Protein AF-A0A1H2HU55-F1 (afdb_monomer)

Mean predicted aligned error: 5.06 Å

Solvent-accessible surface area (backbone atoms only — not comparable to full-atom values): 6610 Å² total; per-residue (Å²): 132,83,82,80,72,79,72,81,76,74,71,99,57,63,53,72,67,40,14,50,52,19,18,46,9,31,51,28,30,59,41,37,81,80,37,91,67,19,25,47,51,31,5,46,51,47,21,73,76,39,32,92,75,35,72,63,18,33,54,36,9,41,47,31,32,21,38,34,52,39,50,50,52,54,46,51,51,19,59,65,36,39,81,75,55,57,14,67,60,48,40,53,54,51,53,53,52,49,53,54,51,31,52,53,36,19,54,34,19,55,71,50,37,90,60,77,73,82,94,49,51,74,81,65,129

pLDDT: mean 94.36, std 9.71, range [57.38, 98.81]

Foldseek 3Di:
DPPPPPDPDPPPFDDQVQLQLLLQLLCQLVCCVVDPVSNLVRLVVSCVVCVVPDVSSVQSSLQSNLLSVVLVVQLVVLVVCCVVPVSVVSNVVSVVLSVVLSVVQSVCSSVRHHDHDPPGDRPDD

Structure (mmCIF, N/CA/C/O backbone):
data_AF-A0A1H2HU55-F1
#
_entry.id   AF-A0A1H2HU55-F1
#
loop_
_atom_site.group_PDB
_atom_site.id
_atom_site.type_symbol
_atom_site.label_atom_id
_atom_site.label_alt_id
_atom_site.label_comp_id
_atom_site.label_asym_id
_atom_site.label_entity_id
_atom_site.label_seq_id
_atom_site.pdbx_PDB_ins_code
_atom_site.Cartn_x
_atom_site.Cartn_y
_atom_site.Cartn_z
_atom_site.occupancy
_atom_site.B_iso_or_equiv
_atom_site.auth_seq_id
_atom_site.auth_comp_id
_atom_site.auth_asym_id
_atom_site.auth_atom_id
_atom_site.pdbx_PDB_model_num
ATOM 1 N N . MET A 1 1 ? -40.504 3.754 40.583 1.00 57.38 1 MET A N 1
ATOM 2 C CA . MET A 1 1 ? -40.371 3.515 39.134 1.00 57.38 1 MET A CA 1
ATOM 3 C C . MET A 1 1 ? -38.967 3.954 38.778 1.00 57.38 1 MET A C 1
ATOM 5 O O . MET A 1 1 ? -38.711 5.146 38.751 1.00 57.38 1 MET A O 1
ATOM 9 N N . THR A 1 2 ? -38.027 3.015 38.718 1.00 60.34 2 THR A N 1
ATOM 10 C CA . THR A 1 2 ? -36.668 3.290 38.245 1.00 60.34 2 THR A CA 1
ATOM 11 C C . THR A 1 2 ? -36.768 3.518 36.746 1.00 60.34 2 THR A C 1
ATOM 13 O O . THR A 1 2 ? -37.220 2.623 36.034 1.00 60.34 2 THR A O 1
ATOM 16 N N . GLU A 1 3 ? -36.448 4.723 36.285 1.00 63.84 3 GLU A N 1
ATOM 17 C CA . GLU A 1 3 ? -36.307 4.999 34.859 1.00 63.84 3 GLU A CA 1
ATOM 18 C C . GLU A 1 3 ? -35.117 4.180 34.356 1.00 63.84 3 GLU A C 1
ATOM 20 O O . GLU A 1 3 ? -33.960 4.506 34.618 1.00 63.84 3 GLU A O 1
ATOM 25 N N . ASP A 1 4 ? -35.414 3.052 33.718 1.00 65.31 4 ASP A N 1
ATOM 26 C CA . ASP A 1 4 ? -34.436 2.254 32.994 1.00 65.31 4 ASP A CA 1
ATOM 27 C C . ASP A 1 4 ? -34.070 3.051 31.739 1.00 65.31 4 ASP A C 1
ATOM 29 O O . ASP A 1 4 ? -34.742 2.971 30.713 1.00 65.31 4 ASP A O 1
ATOM 33 N N . ASN A 1 5 ? -33.100 3.958 31.879 1.00 66.94 5 ASN A N 1
ATOM 34 C CA . ASN A 1 5 ? -32.590 4.765 30.780 1.00 66.94 5 ASN A CA 1
ATOM 35 C C . ASN A 1 5 ? -31.838 3.826 29.823 1.00 66.94 5 ASN A C 1
ATOM 37 O O . ASN A 1 5 ? -30.761 3.346 30.202 1.00 66.94 5 ASN A O 1
ATOM 41 N N . PRO A 1 6 ? -32.359 3.538 28.613 1.00 66.88 6 PRO A N 1
ATOM 42 C CA . PRO A 1 6 ? -31.702 2.613 27.707 1.00 66.88 6 PRO A CA 1
ATOM 43 C C . PRO A 1 6 ? -30.351 3.210 27.320 1.00 66.88 6 PRO A C 1
ATOM 45 O O . PRO A 1 6 ? -30.284 4.263 26.683 1.00 66.88 6 PRO A O 1
ATOM 48 N N . GLN A 1 7 ? -29.265 2.556 27.731 1.00 64.38 7 GLN A N 1
ATOM 49 C CA . GLN A 1 7 ? -27.927 2.938 27.292 1.00 64.38 7 GLN A CA 1
ATOM 50 C C . GLN A 1 7 ? -27.901 2.907 25.754 1.00 64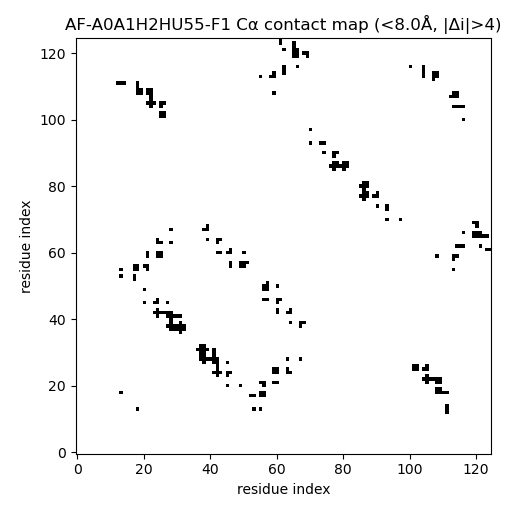.38 7 GLN A C 1
ATOM 52 O O . GLN A 1 7 ? -28.384 1.926 25.175 1.00 64.38 7 GLN A O 1
ATOM 57 N N . PRO A 1 8 ? -27.375 3.946 25.076 1.00 67.00 8 PRO A N 1
ATOM 58 C CA . PRO A 1 8 ? -27.264 3.947 23.625 1.00 67.00 8 PRO A CA 1
ATOM 59 C C . PRO A 1 8 ? -26.505 2.698 23.190 1.00 67.00 8 PRO A C 1
ATOM 61 O O . PRO A 1 8 ? -25.370 2.479 23.613 1.00 67.00 8 PRO A O 1
ATOM 64 N N . VAL A 1 9 ? -27.145 1.854 22.383 1.00 66.44 9 VAL A N 1
ATOM 65 C CA . VAL A 1 9 ? -26.502 0.654 21.847 1.00 66.44 9 VAL A CA 1
ATOM 66 C C . VAL A 1 9 ? -25.318 1.129 20.998 1.00 66.44 9 VAL A C 1
ATOM 68 O O . VAL A 1 9 ? -25.541 1.937 20.089 1.00 66.44 9 VAL A O 1
ATOM 71 N N . PRO A 1 10 ? -24.075 0.695 21.283 1.00 64.69 10 PRO A N 1
ATOM 72 C CA . PRO A 1 10 ? -22.930 1.068 20.468 1.00 64.69 10 PRO A CA 1
ATOM 73 C C . PRO A 1 10 ? -23.210 0.738 18.996 1.00 64.69 10 PRO A C 1
ATOM 75 O O . PRO A 1 10 ? -23.836 -0.293 18.718 1.00 64.69 10 PRO A O 1
ATOM 78 N N . PRO A 1 11 ? -22.792 1.593 18.047 1.00 64.88 11 PRO A N 1
ATOM 79 C CA . PRO A 1 11 ? -22.977 1.306 16.633 1.00 64.88 11 PRO A CA 1
ATOM 80 C C . PRO A 1 11 ? -22.361 -0.057 16.297 1.00 64.88 11 PRO A C 1
ATOM 82 O O . PRO A 1 11 ? -21.310 -0.425 16.813 1.00 64.88 11 PRO A O 1
ATOM 85 N N . ALA A 1 12 ? -23.017 -0.818 15.421 1.00 76.69 12 ALA A N 1
ATOM 86 C CA . ALA A 1 12 ? -22.635 -2.191 15.073 1.00 76.69 12 ALA A CA 1
ATOM 87 C C . ALA A 1 12 ? -21.318 -2.309 14.261 1.00 76.69 12 ALA A C 1
ATOM 89 O O . ALA A 1 12 ? -21.058 -3.346 13.656 1.00 76.69 12 ALA A O 1
ATOM 90 N N . GLY A 1 13 ? -20.499 -1.256 14.214 1.00 85.19 13 GLY A N 1
ATOM 91 C CA . GLY A 1 13 ? -19.273 -1.163 13.429 1.00 85.19 13 GLY A CA 1
ATOM 92 C C . GLY A 1 13 ? -18.272 -0.185 14.053 1.00 85.19 13 GLY A C 1
ATOM 93 O O . GLY A 1 13 ? -18.576 0.413 15.087 1.00 85.19 13 GLY A O 1
ATOM 94 N N . PRO A 1 14 ? -17.087 -0.024 13.440 1.00 94.31 14 PRO A N 1
ATOM 95 C CA . PRO A 1 14 ? -16.063 0.886 13.939 1.00 94.31 14 PRO A CA 1
ATOM 96 C C . PRO A 1 14 ? -16.613 2.306 14.054 1.00 94.31 14 PRO A C 1
ATOM 98 O O . PRO A 1 14 ? -17.391 2.761 13.203 1.00 94.31 14 PRO A O 1
ATOM 101 N N . ASP A 1 15 ? -16.197 3.009 15.102 1.00 95.56 15 ASP A N 1
ATOM 102 C CA . ASP A 1 15 ? -16.586 4.397 15.296 1.00 95.56 15 ASP A CA 1
ATOM 103 C C . ASP A 1 15 ? -15.976 5.322 14.222 1.00 95.56 15 ASP A C 1
ATOM 105 O O . ASP A 1 15 ? -15.217 4.916 13.332 1.00 95.56 15 ASP A O 1
ATOM 109 N N . GLU A 1 16 ? -16.359 6.598 14.256 1.00 96.38 16 GLU A N 1
ATOM 110 C CA . GLU A 1 16 ? -15.888 7.584 13.283 1.00 96.38 16 GLU A CA 1
ATOM 111 C C . GLU A 1 16 ? -14.363 7.784 13.329 1.00 96.38 16 GLU A C 1
ATOM 113 O O . GLU A 1 16 ? -13.735 7.963 12.280 1.00 96.38 16 GLU A O 1
ATOM 118 N N . GLU A 1 17 ? -13.747 7.714 14.514 1.00 97.50 17 GLU A N 1
ATOM 119 C CA . GLU A 1 17 ? -12.300 7.874 14.649 1.00 97.50 17 GLU A CA 1
ATOM 120 C C . GLU A 1 17 ? -11.560 6.681 14.026 1.00 97.50 17 GLU A C 1
ATOM 122 O O . GLU A 1 17 ? -10.621 6.881 13.246 1.00 97.50 17 GLU A O 1
ATOM 127 N N . ALA A 1 18 ? -12.011 5.456 14.291 1.00 98.06 18 ALA A N 1
ATOM 128 C CA . ALA A 1 18 ? -11.453 4.242 13.711 1.00 98.06 18 ALA A CA 1
ATOM 129 C C . ALA A 1 18 ? -11.558 4.237 12.181 1.00 98.06 18 ALA A C 1
ATOM 131 O O . ALA A 1 18 ? -10.571 3.976 11.485 1.00 98.06 18 ALA A O 1
ATOM 132 N N . ARG A 1 19 ? -12.721 4.622 11.640 1.00 98.44 19 ARG A N 1
ATOM 133 C CA . ARG A 1 19 ? -12.942 4.783 10.190 1.00 98.44 19 ARG A CA 1
ATOM 134 C C . ARG A 1 19 ? -11.987 5.798 9.573 1.00 98.44 19 ARG A C 1
ATOM 136 O O . ARG A 1 19 ? -11.370 5.526 8.540 1.00 98.44 19 ARG A O 1
ATOM 143 N N . LYS A 1 20 ? -11.817 6.949 10.227 1.00 98.62 20 LYS A N 1
ATOM 144 C CA . LYS A 1 20 ? -10.906 8.007 9.781 1.00 98.62 20 LYS A CA 1
ATOM 145 C C . LYS A 1 20 ? -9.455 7.527 9.748 1.00 98.62 20 LYS A C 1
ATOM 147 O O . LYS A 1 20 ? -8.772 7.749 8.750 1.00 98.62 20 LYS A O 1
ATOM 152 N N . TRP A 1 21 ? -8.971 6.864 10.797 1.00 98.75 21 TRP A N 1
ATOM 153 C CA . TRP A 1 21 ? -7.588 6.373 10.832 1.00 98.75 21 TRP A CA 1
ATOM 154 C C . TRP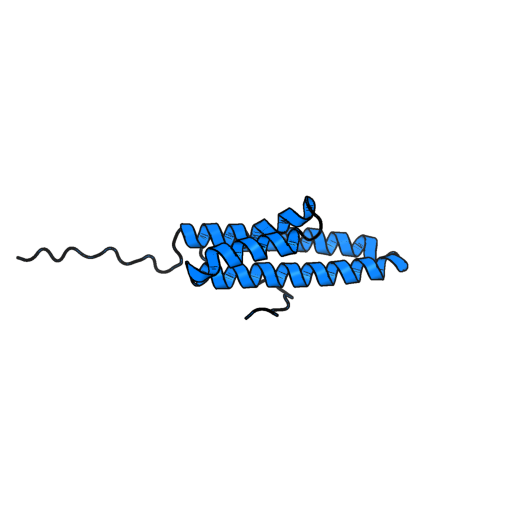 A 1 21 ? -7.337 5.224 9.855 1.00 98.75 21 TRP A C 1
ATOM 156 O O . TRP A 1 21 ? -6.276 5.193 9.232 1.00 98.75 21 TRP A O 1
ATOM 166 N N . ALA A 1 22 ? -8.316 4.345 9.637 1.00 98.69 22 ALA A N 1
ATOM 167 C CA . ALA A 1 22 ? -8.244 3.319 8.600 1.00 98.69 22 ALA A CA 1
ATOM 168 C C . ALA A 1 22 ? -8.194 3.924 7.181 1.00 98.69 22 ALA A C 1
ATOM 170 O O . ALA A 1 22 ? -7.369 3.511 6.364 1.00 98.69 22 ALA A O 1
ATOM 171 N N . LEU A 1 23 ? -9.004 4.953 6.890 1.00 98.75 23 LEU A N 1
ATOM 172 C CA . LEU A 1 23 ? -8.900 5.724 5.641 1.00 98.75 23 LEU A CA 1
ATOM 173 C C . LEU A 1 23 ? -7.505 6.343 5.485 1.00 98.75 23 LEU A C 1
ATOM 175 O O . LEU A 1 23 ? -6.898 6.238 4.416 1.00 98.75 23 LEU A O 1
ATOM 179 N N . ILE A 1 24 ? -6.987 6.974 6.545 1.00 98.81 24 ILE A N 1
ATOM 180 C CA . ILE A 1 24 ? -5.671 7.625 6.517 1.00 98.81 24 ILE A CA 1
ATOM 181 C C . ILE A 1 24 ? -4.577 6.586 6.265 1.00 98.81 24 ILE A C 1
ATOM 183 O O . ILE A 1 24 ? -3.663 6.863 5.494 1.00 98.81 24 ILE A O 1
ATOM 187 N N . ALA A 1 25 ? -4.681 5.383 6.836 1.00 98.75 25 ALA A N 1
ATOM 188 C CA . ALA A 1 25 ? -3.724 4.310 6.588 1.00 98.75 25 ALA A CA 1
ATOM 189 C C . ALA A 1 25 ? -3.639 3.974 5.091 1.00 98.75 25 ALA A C 1
ATOM 191 O O . ALA A 1 25 ? -2.542 3.969 4.534 1.00 98.75 25 ALA A O 1
ATOM 192 N N . HIS A 1 26 ? -4.776 3.810 4.405 1.00 98.69 26 HIS A N 1
ATOM 193 C CA . HIS A 1 26 ? -4.794 3.544 2.960 1.00 98.69 26 HIS A CA 1
ATOM 194 C C . HIS A 1 26 ? -4.233 4.704 2.132 1.00 98.69 26 HIS A C 1
ATOM 196 O O . HIS A 1 26 ? -3.441 4.471 1.221 1.00 98.69 26 HIS A O 1
ATOM 202 N N . LEU A 1 27 ? -4.580 5.955 2.454 1.00 98.69 27 LEU A N 1
ATOM 203 C CA . LEU A 1 27 ? -4.112 7.125 1.695 1.00 98.69 27 LEU A CA 1
ATOM 204 C C . LEU A 1 27 ? -2.672 7.536 2.013 1.00 98.69 27 LEU A C 1
ATOM 206 O O . LEU A 1 27 ? -2.016 8.172 1.191 1.00 98.69 27 LEU A O 1
ATOM 210 N N . SER A 1 28 ? -2.144 7.162 3.174 1.00 98.62 28 SER A N 1
ATOM 211 C CA . SER A 1 28 ? -0.785 7.528 3.582 1.00 98.62 28 SER A CA 1
ATOM 212 C C . SER A 1 28 ? 0.300 6.949 2.668 1.00 98.62 28 SER A C 1
ATOM 214 O O . SER A 1 28 ? 1.383 7.521 2.574 1.00 98.62 28 SER A O 1
ATOM 216 N N . GLY A 1 29 ? -0.001 5.893 1.901 1.00 97.31 29 GLY A N 1
ATOM 217 C CA . GLY A 1 29 ? 0.892 5.395 0.851 1.00 97.31 29 GLY A CA 1
ATOM 218 C C . GLY A 1 29 ? 1.194 6.427 -0.251 1.00 97.31 29 GLY A C 1
ATOM 219 O O . GLY A 1 29 ? 2.229 6.345 -0.911 1.00 97.31 29 GLY A O 1
ATOM 220 N N . LEU A 1 30 ? 0.349 7.453 -0.421 1.00 97.81 30 LEU A N 1
ATOM 221 C CA . LEU A 1 30 ? 0.566 8.528 -1.398 1.00 97.81 30 LEU A CA 1
ATOM 222 C C . LEU A 1 30 ? 1.763 9.419 -1.040 1.00 97.81 30 LEU A C 1
ATOM 224 O O . LEU A 1 30 ? 2.298 10.102 -1.911 1.00 97.81 30 LEU A O 1
ATOM 228 N N . VAL A 1 31 ? 2.250 9.369 0.206 1.00 97.69 31 VAL A N 1
ATOM 229 C CA . VAL A 1 31 ? 3.496 10.042 0.614 1.00 97.69 31 VAL A CA 1
ATOM 230 C C . VAL A 1 31 ? 4.691 9.560 -0.221 1.00 97.69 31 VAL A C 1
ATOM 232 O O . VAL A 1 31 ? 5.652 10.305 -0.405 1.00 97.69 31 VAL A O 1
ATOM 235 N N . GLY A 1 32 ? 4.612 8.361 -0.812 1.00 96.00 32 GLY A N 1
ATOM 236 C CA . GLY A 1 32 ? 5.615 7.852 -1.750 1.00 96.00 32 GLY A CA 1
ATOM 237 C C . GLY A 1 32 ? 5.824 8.708 -3.003 1.00 96.00 32 GLY A C 1
ATOM 238 O O . GLY A 1 32 ? 6.886 8.612 -3.609 1.00 96.00 32 GLY A O 1
ATOM 239 N N . PHE A 1 33 ? 4.872 9.574 -3.371 1.00 94.62 33 PHE A N 1
ATOM 240 C CA . PHE A 1 33 ? 5.057 10.539 -4.463 1.00 94.62 33 PHE A CA 1
ATOM 241 C C . PHE A 1 33 ? 5.933 11.736 -4.077 1.00 94.62 33 PHE A C 1
ATOM 243 O O . PHE A 1 33 ? 6.432 12.432 -4.957 1.00 94.62 33 PHE A O 1
ATOM 250 N N . LEU A 1 34 ? 6.113 11.991 -2.778 1.00 96.19 34 LEU A N 1
ATOM 251 C CA . LEU A 1 34 ? 6.854 13.146 -2.268 1.00 96.19 34 LEU A CA 1
ATOM 252 C C . LEU A 1 34 ? 8.244 12.763 -1.757 1.00 96.19 34 LEU A C 1
ATOM 254 O O . LEU A 1 34 ? 9.189 13.534 -1.904 1.00 96.19 34 LEU A O 1
ATOM 258 N N . ILE A 1 35 ? 8.365 11.592 -1.128 1.00 94.50 35 ILE A N 1
ATOM 259 C CA . ILE A 1 35 ? 9.582 11.165 -0.432 1.00 94.50 35 ILE A CA 1
ATOM 260 C C . ILE A 1 35 ? 9.900 9.715 -0.822 1.00 94.50 35 ILE A C 1
ATOM 262 O O . ILE A 1 35 ? 8.993 8.873 -0.814 1.00 94.50 35 ILE A O 1
ATOM 266 N N . PRO A 1 36 ? 11.173 9.375 -1.108 1.00 91.69 36 PRO A N 1
ATOM 267 C CA . PRO A 1 36 ? 11.589 7.990 -1.315 1.00 91.69 36 PRO A CA 1
ATOM 268 C C . PRO A 1 36 ? 11.140 7.084 -0.163 1.00 91.69 36 PRO A C 1
ATOM 270 O O . PRO A 1 36 ? 11.240 7.458 1.003 1.00 91.69 36 PRO A O 1
ATOM 273 N N . PHE A 1 37 ? 10.635 5.891 -0.490 1.00 94.88 37 PHE A N 1
ATOM 274 C CA . PHE A 1 37 ? 10.063 4.927 0.468 1.00 94.88 37 PHE A CA 1
ATOM 275 C C . PHE A 1 37 ? 8.842 5.427 1.263 1.00 94.88 37 PHE A C 1
ATOM 277 O O . PHE A 1 37 ? 8.308 4.688 2.093 1.00 94.88 37 PHE A O 1
ATOM 284 N N . GLY A 1 38 ? 8.342 6.634 0.979 1.00 97.25 38 GLY A N 1
ATOM 285 C CA . GLY A 1 38 ? 7.182 7.221 1.647 1.00 97.25 38 GLY A CA 1
ATOM 286 C C . GLY A 1 38 ? 5.923 6.361 1.542 1.00 97.25 38 GLY A C 1
ATOM 287 O O . GLY A 1 38 ? 5.102 6.373 2.454 1.00 97.25 38 GLY A O 1
ATOM 288 N N . SER A 1 39 ? 5.802 5.551 0.487 1.00 97.38 39 SER A N 1
ATOM 289 C CA . SER A 1 39 ? 4.677 4.634 0.306 1.00 97.38 39 SER A CA 1
ATOM 290 C C . SER A 1 39 ? 4.627 3.515 1.340 1.00 97.38 39 SER A C 1
ATOM 292 O O . SER A 1 39 ? 3.544 3.057 1.674 1.00 97.38 39 SER A O 1
ATOM 294 N N . LEU A 1 40 ? 5.774 3.104 1.885 1.00 98.31 40 LEU A N 1
ATOM 295 C CA . LEU A 1 40 ? 5.860 2.116 2.962 1.00 98.31 40 LEU A CA 1
ATOM 296 C C . LEU A 1 40 ? 5.813 2.794 4.331 1.00 98.31 40 LEU A C 1
ATOM 298 O O . LEU A 1 40 ? 5.132 2.320 5.238 1.00 98.31 40 LEU A O 1
ATOM 302 N N . ILE A 1 41 ? 6.522 3.919 4.469 1.00 98.44 41 ILE A N 1
ATOM 303 C CA . ILE A 1 41 ? 6.628 4.659 5.731 1.00 98.44 41 ILE A CA 1
ATOM 304 C C . ILE A 1 41 ? 5.268 5.217 6.155 1.00 98.44 41 ILE A C 1
ATOM 306 O O . ILE A 1 41 ? 4.934 5.129 7.331 1.00 98.44 41 ILE A O 1
ATOM 310 N N . GLY A 1 42 ? 4.474 5.750 5.221 1.00 98.50 42 GLY A N 1
ATOM 311 C CA . GLY A 1 42 ? 3.143 6.295 5.491 1.00 98.50 42 GLY A CA 1
ATOM 312 C C . GLY A 1 42 ? 2.229 5.322 6.247 1.00 98.50 42 GLY A C 1
ATOM 313 O O . GLY A 1 42 ? 1.903 5.592 7.406 1.00 98.50 42 GLY A O 1
ATOM 314 N N . PRO A 1 43 ? 1.841 4.179 5.649 1.00 98.44 43 PRO A N 1
ATOM 315 C CA . PRO A 1 43 ? 0.926 3.237 6.289 1.00 98.44 43 PRO A CA 1
ATOM 316 C C . PRO A 1 4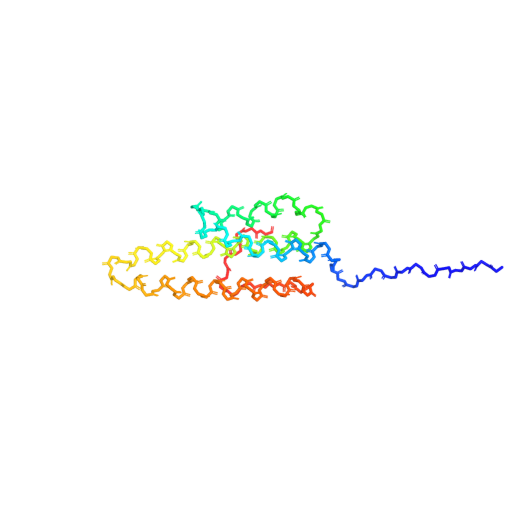3 ? 1.550 2.580 7.513 1.00 98.44 43 PRO A C 1
ATOM 318 O O . PRO A 1 43 ? 0.840 2.348 8.487 1.00 98.44 43 PRO A O 1
ATOM 321 N N . LEU A 1 44 ? 2.867 2.336 7.512 1.00 98.62 44 LEU A N 1
ATOM 322 C CA . LEU A 1 44 ? 3.569 1.823 8.687 1.00 98.62 44 LEU A CA 1
ATOM 323 C C . LEU A 1 44 ? 3.446 2.782 9.872 1.00 98.62 44 LEU A C 1
ATOM 325 O O . LEU A 1 44 ? 3.118 2.344 10.969 1.00 98.62 44 LEU A O 1
ATOM 329 N N . LEU A 1 45 ? 3.683 4.077 9.661 1.00 98.56 45 LEU A N 1
ATOM 330 C CA . LEU A 1 45 ? 3.605 5.078 10.719 1.00 98.56 45 LEU A CA 1
ATOM 331 C C . LEU A 1 45 ? 2.174 5.212 11.243 1.00 98.56 45 LEU A C 1
ATOM 333 O O . LEU A 1 45 ? 1.965 5.184 12.453 1.00 98.56 45 LEU A O 1
ATOM 337 N N . VAL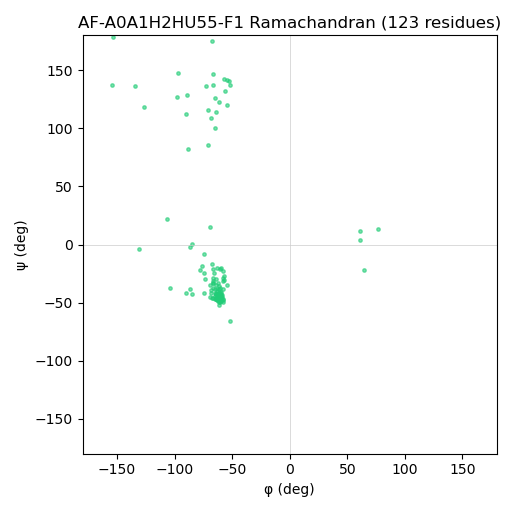 A 1 46 ? 1.187 5.308 10.346 1.00 98.62 46 VAL A N 1
ATOM 338 C CA . VAL A 1 46 ? -0.230 5.393 10.734 1.00 98.62 46 VAL A CA 1
ATOM 339 C C . VAL A 1 46 ? -0.646 4.166 11.540 1.00 98.62 46 VAL A C 1
ATOM 341 O O . VAL A 1 46 ? -1.216 4.307 12.621 1.00 98.62 46 VAL A O 1
ATOM 344 N N . TRP A 1 47 ? -0.322 2.970 11.043 1.00 98.69 47 TRP A N 1
ATOM 345 C CA . TRP A 1 47 ? -0.636 1.720 11.722 1.00 98.69 47 TRP A CA 1
ATOM 346 C C . TRP A 1 47 ? 0.044 1.652 13.092 1.00 98.69 47 TRP A C 1
ATOM 348 O O . TRP A 1 47 ? -0.635 1.448 14.089 1.00 98.69 47 TRP A O 1
ATOM 358 N N . GLN A 1 48 ? 1.346 1.925 13.199 1.00 98.62 48 GLN A N 1
ATOM 359 C CA . GLN A 1 48 ? 2.050 1.863 14.487 1.00 98.62 48 GLN A CA 1
ATOM 360 C C . GLN A 1 48 ? 1.527 2.865 15.523 1.00 98.62 48 GLN A C 1
ATOM 362 O O . GLN A 1 48 ? 1.508 2.548 16.709 1.00 98.62 48 GLN A O 1
ATOM 367 N N . LEU A 1 49 ? 1.069 4.046 15.099 1.00 98.56 49 LEU A N 1
ATOM 368 C CA . LEU A 1 49 ? 0.525 5.056 16.011 1.00 98.56 49 LEU A CA 1
ATOM 369 C C . LEU A 1 49 ? -0.875 4.717 16.537 1.00 98.56 49 LEU A C 1
ATOM 371 O O . LEU A 1 49 ? -1.267 5.246 17.578 1.00 98.56 49 LEU A O 1
ATOM 375 N N . LYS A 1 50 ? -1.654 3.906 15.810 1.00 98.31 50 LYS A N 1
ATOM 376 C CA . LYS A 1 50 ? -3.093 3.729 16.080 1.00 98.31 50 LYS A CA 1
ATOM 377 C C . LYS A 1 50 ? -3.579 2.279 16.153 1.00 98.31 50 LYS A C 1
ATOM 379 O O . LYS A 1 50 ? -4.731 2.066 16.513 1.00 98.31 50 LYS A O 1
ATOM 384 N N . LYS A 1 51 ? -2.723 1.287 15.895 1.00 97.62 51 LYS A N 1
ATOM 385 C CA . LYS A 1 51 ? -3.061 -0.150 15.931 1.00 97.62 51 LYS A CA 1
ATOM 386 C C . LYS A 1 51 ? -3.687 -0.613 17.246 1.00 97.62 51 LYS A C 1
ATOM 388 O O . LYS A 1 51 ? -4.564 -1.461 17.227 1.00 97.62 51 LYS A O 1
ATOM 393 N N . ASP A 1 52 ? -3.264 -0.048 18.376 1.00 98.19 52 ASP A N 1
ATOM 394 C CA . ASP A 1 52 ? -3.744 -0.473 19.696 1.00 98.19 52 ASP A CA 1
ATOM 395 C C . ASP A 1 52 ? -5.039 0.256 20.113 1.00 98.19 52 ASP A C 1
ATOM 397 O O . ASP A 1 52 ? -5.571 -0.011 21.187 1.00 98.19 52 ASP A O 1
ATOM 401 N N . ALA A 1 53 ? -5.544 1.185 19.286 1.00 97.31 53 ALA A N 1
ATOM 402 C CA . ALA A 1 53 ? -6.735 1.979 19.591 1.00 97.31 53 ALA A CA 1
ATOM 403 C C . ALA A 1 53 ? -8.043 1.289 19.176 1.00 97.31 53 ALA A C 1
ATOM 405 O O . ALA A 1 53 ? -9.027 1.390 19.900 1.00 97.31 53 ALA A O 1
ATOM 406 N N . ASP A 1 54 ? -8.062 0.593 18.035 1.00 97.38 54 ASP A N 1
ATOM 407 C CA . ASP A 1 54 ? -9.249 -0.117 17.549 1.00 97.38 54 ASP A CA 1
ATOM 408 C C . ASP A 1 54 ? -8.848 -1.296 16.631 1.00 97.38 54 ASP A C 1
ATOM 410 O O . ASP A 1 54 ? -7.978 -1.122 15.766 1.00 97.38 54 ASP A O 1
ATOM 414 N N . PRO A 1 55 ? -9.472 -2.487 16.760 1.00 97.81 55 PRO A N 1
ATOM 415 C CA . PRO A 1 55 ? -9.179 -3.647 15.911 1.00 97.81 55 PRO A CA 1
ATOM 416 C C . PRO A 1 55 ? -9.349 -3.398 14.404 1.00 97.81 55 PRO A C 1
ATOM 418 O O . PRO A 1 55 ? -8.644 -3.998 13.594 1.00 97.81 55 PRO A O 1
ATOM 421 N N . PHE A 1 56 ? -10.266 -2.512 14.008 1.00 98.25 56 PHE A N 1
ATOM 422 C CA . PHE A 1 56 ? -10.460 -2.104 12.619 1.00 98.25 56 PHE A CA 1
ATOM 423 C C . PHE A 1 56 ? -9.257 -1.324 12.086 1.00 98.25 56 PHE A C 1
ATOM 425 O O . PHE A 1 56 ? -8.863 -1.516 10.933 1.00 98.25 56 PHE A O 1
ATOM 432 N N . ILE A 1 57 ? -8.641 -0.479 12.921 1.00 98.56 57 ILE A N 1
ATOM 433 C CA . ILE A 1 57 ? -7.418 0.241 12.548 1.00 98.56 57 ILE A CA 1
ATOM 434 C C . ILE A 1 57 ? -6.248 -0.735 12.417 1.00 98.56 57 ILE A C 1
ATOM 436 O O . ILE A 1 57 ? -5.475 -0.613 11.465 1.00 98.56 57 ILE A O 1
ATOM 440 N N . ASP A 1 58 ? -6.113 -1.704 13.330 1.00 98.69 58 ASP A N 1
ATOM 441 C CA . ASP A 1 58 ? -5.075 -2.737 13.217 1.00 98.69 58 ASP A CA 1
ATOM 442 C C . ASP A 1 58 ? -5.218 -3.514 11.902 1.00 98.69 58 ASP A C 1
ATOM 444 O O . ASP A 1 58 ? -4.267 -3.616 11.124 1.00 98.69 58 ASP A O 1
ATOM 448 N N . ASP A 1 59 ? -6.430 -3.983 11.604 1.00 98.62 59 ASP A N 1
ATOM 449 C CA . ASP A 1 59 ? -6.710 -4.756 10.399 1.00 98.62 59 ASP A CA 1
ATOM 450 C C . ASP A 1 59 ? -6.431 -3.972 9.107 1.00 98.62 59 ASP A C 1
ATOM 452 O O . ASP A 1 59 ? -5.698 -4.428 8.221 1.00 98.62 59 ASP A O 1
ATOM 456 N N . GLN A 1 60 ? -6.996 -2.769 8.995 1.00 98.75 60 GLN A N 1
ATOM 457 C CA . GLN A 1 60 ? -6.873 -1.958 7.785 1.00 98.75 60 GLN A CA 1
ATOM 458 C C . GLN A 1 60 ? -5.479 -1.338 7.641 1.00 98.75 60 GLN A C 1
ATOM 460 O O . GLN A 1 60 ? -4.996 -1.187 6.518 1.00 98.75 60 GLN A O 1
ATOM 465 N N .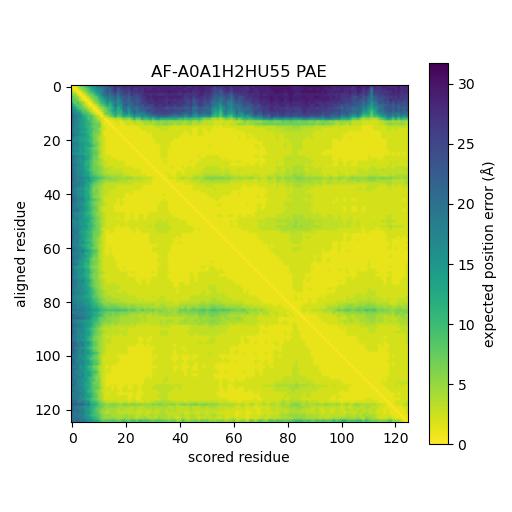 GLY A 1 61 ? -4.794 -1.053 8.751 1.00 98.69 61 GLY A N 1
ATOM 466 C CA . GLY A 1 61 ? -3.399 -0.616 8.763 1.00 98.69 61 GLY A CA 1
ATOM 467 C C . GLY A 1 61 ? -2.443 -1.689 8.238 1.00 98.69 61 GLY A C 1
ATOM 468 O O . GLY A 1 61 ? -1.627 -1.406 7.355 1.00 98.69 61 GLY A O 1
ATOM 469 N N . LYS A 1 62 ? -2.589 -2.940 8.699 1.00 98.81 62 LYS A N 1
ATOM 470 C CA . LYS A 1 62 ? -1.833 -4.089 8.169 1.00 98.81 62 LYS A CA 1
ATOM 471 C C . LYS A 1 62 ? -2.106 -4.313 6.689 1.00 98.81 62 LYS A C 1
ATOM 473 O O . LYS A 1 62 ? -1.174 -4.541 5.920 1.00 98.81 62 LYS A O 1
ATOM 478 N N . GLU A 1 63 ? -3.370 -4.252 6.279 1.00 98.81 63 GLU A N 1
ATOM 479 C CA . GLU A 1 63 ? -3.757 -4.439 4.881 1.00 98.81 63 GLU A CA 1
ATOM 480 C C . GLU A 1 63 ? -3.155 -3.343 3.979 1.00 98.81 6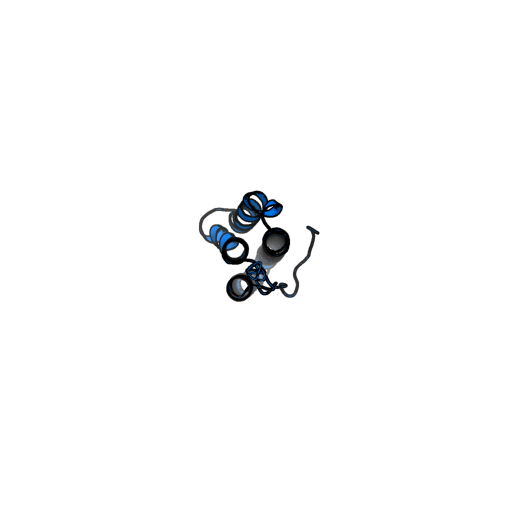3 GLU A C 1
ATOM 482 O O . GLU A 1 63 ? -2.574 -3.668 2.941 1.00 98.81 63 GLU A O 1
ATOM 487 N N . ALA A 1 64 ? -3.219 -2.071 4.393 1.00 98.69 64 ALA A N 1
ATOM 488 C CA . ALA A 1 64 ? -2.605 -0.951 3.676 1.00 98.69 64 ALA A CA 1
ATOM 489 C C . ALA A 1 64 ? -1.084 -1.124 3.531 1.00 98.69 64 ALA A C 1
ATOM 491 O O . ALA A 1 64 ? -0.533 -0.945 2.443 1.00 98.69 64 ALA A O 1
ATOM 492 N N . LEU A 1 65 ? -0.398 -1.522 4.607 1.00 98.81 65 LEU A N 1
ATOM 493 C CA . LEU A 1 65 ? 1.047 -1.747 4.585 1.00 98.81 65 LEU A CA 1
ATOM 494 C C . LEU A 1 65 ? 1.433 -2.948 3.708 1.00 98.81 65 LEU A C 1
ATOM 496 O O . LEU A 1 65 ? 2.327 -2.833 2.870 1.00 98.81 65 LEU A O 1
ATOM 500 N N . ASN A 1 66 ? 0.732 -4.079 3.835 1.00 98.75 66 ASN A N 1
ATOM 501 C CA . ASN A 1 66 ? 0.928 -5.255 2.980 1.00 98.75 66 ASN A CA 1
ATOM 502 C C . ASN A 1 66 ? 0.720 -4.917 1.492 1.00 98.75 66 ASN A C 1
ATOM 504 O O . ASN A 1 66 ? 1.462 -5.393 0.624 1.00 98.75 66 ASN A O 1
ATOM 508 N N . PHE A 1 67 ? -0.257 -4.061 1.183 1.00 98.75 67 PHE A N 1
ATOM 509 C CA . PHE A 1 67 ? -0.479 -3.589 -0.178 1.00 98.75 67 PHE A CA 1
ATOM 510 C C . PHE A 1 67 ? 0.694 -2.770 -0.703 1.00 98.75 67 PHE A C 1
ATOM 512 O O . PHE A 1 67 ? 1.186 -3.051 -1.793 1.00 98.75 67 PHE A O 1
ATOM 519 N N . GLN A 1 68 ? 1.212 -1.825 0.081 1.00 98.62 68 GLN A N 1
ATOM 520 C CA . GLN A 1 68 ? 2.359 -1.020 -0.344 1.00 98.62 68 GLN A CA 1
ATOM 521 C C . GLN A 1 68 ? 3.639 -1.851 -0.485 1.00 98.62 68 GLN A C 1
ATOM 523 O O . GLN A 1 68 ? 4.414 -1.614 -1.409 1.00 98.62 68 GLN A O 1
ATOM 528 N N . ILE A 1 69 ? 3.825 -2.889 0.339 1.00 98.56 69 ILE A N 1
ATOM 529 C CA . ILE A 1 69 ? 4.891 -3.888 0.146 1.00 98.56 69 ILE A CA 1
ATOM 530 C C . ILE A 1 69 ? 4.717 -4.602 -1.201 1.00 98.56 69 ILE A C 1
ATOM 532 O O . ILE A 1 69 ? 5.669 -4.720 -1.972 1.00 98.56 69 ILE A O 1
ATOM 536 N N . THR A 1 70 ? 3.495 -5.031 -1.521 1.00 98.50 70 THR A N 1
ATOM 537 C CA . THR A 1 70 ? 3.185 -5.703 -2.794 1.00 98.50 70 THR A CA 1
ATOM 538 C C . THR A 1 70 ? 3.447 -4.784 -3.992 1.00 98.50 70 THR A C 1
ATOM 540 O O . THR A 1 70 ? 4.106 -5.191 -4.949 1.00 98.50 70 THR A O 1
ATOM 543 N N . VAL A 1 71 ? 2.989 -3.530 -3.930 1.00 98.25 71 VAL A N 1
ATOM 544 C CA . VAL A 1 71 ? 3.208 -2.516 -4.974 1.00 98.25 71 VAL A CA 1
ATOM 545 C C . VAL A 1 71 ? 4.694 -2.199 -5.130 1.00 98.25 71 VAL A C 1
ATOM 547 O O . VAL A 1 71 ? 5.170 -2.092 -6.257 1.00 98.25 71 VAL A O 1
ATOM 550 N N . ALA A 1 72 ? 5.453 -2.110 -4.034 1.00 98.00 72 ALA A N 1
ATOM 551 C CA . ALA A 1 72 ? 6.897 -1.892 -4.084 1.00 98.00 72 ALA A CA 1
ATOM 552 C C . ALA A 1 72 ? 7.628 -3.047 -4.789 1.00 98.00 72 ALA A C 1
ATOM 554 O O . ALA A 1 72 ? 8.495 -2.801 -5.628 1.00 98.00 72 ALA A O 1
ATOM 555 N N . ILE A 1 73 ? 7.246 -4.299 -4.514 1.00 98.19 73 ILE A N 1
ATOM 556 C CA . ILE A 1 73 ? 7.795 -5.477 -5.204 1.00 98.19 73 ILE A CA 1
ATOM 557 C C . ILE A 1 73 ? 7.428 -5.453 -6.693 1.00 98.19 73 ILE A C 1
ATOM 559 O O . ILE A 1 73 ? 8.299 -5.645 -7.541 1.00 98.19 73 ILE A O 1
ATOM 563 N N . ALA A 1 74 ? 6.168 -5.165 -7.031 1.00 98.00 74 ALA A N 1
ATOM 564 C CA . ALA A 1 74 ? 5.736 -5.034 -8.422 1.00 98.00 74 ALA A CA 1
ATOM 565 C C . ALA A 1 74 ? 6.498 -3.914 -9.155 1.00 98.00 74 ALA A C 1
ATOM 567 O O . ALA A 1 74 ? 6.928 -4.096 -10.295 1.00 98.00 74 ALA A O 1
ATOM 568 N N . GLY A 1 75 ? 6.727 -2.781 -8.486 1.00 97.31 75 GLY A N 1
ATOM 569 C CA . GLY A 1 75 ? 7.537 -1.675 -8.991 1.00 97.31 75 GLY A CA 1
ATOM 570 C C . GLY A 1 75 ? 8.993 -2.076 -9.229 1.00 97.31 75 GLY A C 1
ATOM 571 O O . GLY A 1 75 ? 9.537 -1.779 -10.290 1.00 97.31 75 GLY A O 1
ATOM 572 N N . LEU A 1 76 ? 9.603 -2.822 -8.303 1.00 97.62 76 LEU A N 1
ATOM 573 C CA . LEU A 1 76 ? 10.961 -3.347 -8.467 1.00 97.62 76 LEU A CA 1
ATOM 574 C C . LEU A 1 76 ? 11.062 -4.286 -9.678 1.00 97.62 76 LEU A C 1
ATOM 576 O O . LEU A 1 76 ? 11.987 -4.157 -10.476 1.00 97.62 76 LEU A O 1
ATOM 580 N N . ILE A 1 77 ? 10.087 -5.181 -9.861 1.00 98.12 77 ILE A N 1
ATOM 581 C CA . ILE A 1 77 ? 10.012 -6.048 -11.047 1.00 98.12 77 ILE A CA 1
ATOM 582 C C . ILE A 1 77 ? 9.907 -5.203 -12.322 1.00 98.12 77 ILE A C 1
ATOM 584 O O . ILE A 1 77 ? 10.616 -5.471 -13.291 1.00 98.12 77 ILE A O 1
ATOM 588 N N . CYS A 1 78 ? 9.082 -4.150 -12.324 1.00 98.06 78 CYS A N 1
ATOM 589 C CA . CYS A 1 78 ? 8.979 -3.242 -13.466 1.00 98.06 78 CYS A CA 1
ATOM 590 C C . CYS A 1 78 ? 10.320 -2.569 -13.781 1.00 98.06 78 CYS A C 1
ATOM 592 O O . CYS A 1 78 ? 10.691 -2.521 -14.948 1.00 98.06 78 CYS A O 1
ATOM 594 N N . VAL A 1 79 ? 11.067 -2.111 -12.768 1.00 96.94 79 VAL A N 1
ATOM 595 C CA . VAL A 1 79 ? 12.410 -1.526 -12.943 1.00 96.94 79 VAL A CA 1
ATOM 596 C C . VAL A 1 79 ? 13.373 -2.527 -13.584 1.00 96.94 79 VAL A C 1
ATOM 598 O O . VAL A 1 79 ? 14.054 -2.179 -14.545 1.00 96.94 79 VAL A O 1
ATOM 601 N N . LEU A 1 80 ? 13.390 -3.785 -13.131 1.00 97.50 80 LEU A N 1
ATOM 602 C CA . LEU A 1 80 ? 14.215 -4.833 -13.752 1.00 97.50 80 LEU A CA 1
ATOM 603 C C . LEU A 1 80 ? 13.820 -5.077 -15.220 1.00 97.50 80 LEU A C 1
ATOM 605 O O . LEU A 1 80 ? 14.681 -5.239 -16.084 1.00 97.50 80 LEU A O 1
ATOM 609 N N . LEU A 1 81 ? 12.521 -5.035 -15.524 1.00 97.69 81 LEU A N 1
ATOM 610 C CA . LEU A 1 81 ? 11.984 -5.185 -16.880 1.00 97.69 81 LEU A CA 1
ATOM 611 C C . LEU A 1 81 ? 12.194 -3.953 -17.777 1.00 97.69 81 LEU A C 1
ATOM 613 O O . LEU A 1 81 ? 11.937 -4.032 -18.982 1.00 97.69 81 LEU A O 1
ATOM 617 N N . MET A 1 82 ? 12.677 -2.821 -17.250 1.00 96.81 82 MET A N 1
ATOM 618 C CA . MET A 1 82 ? 13.017 -1.659 -18.082 1.00 96.81 82 MET A CA 1
ATOM 619 C C . MET A 1 82 ? 14.191 -1.948 -19.022 1.00 96.81 82 MET A C 1
ATOM 621 O O . MET A 1 82 ? 14.257 -1.345 -20.090 1.00 96.81 82 MET A O 1
ATOM 625 N N . VAL A 1 83 ? 15.060 -2.914 -18.690 1.00 95.50 83 VAL A N 1
ATOM 626 C CA . VAL A 1 83 ? 16.176 -3.348 -19.555 1.00 95.50 83 VAL A CA 1
ATOM 627 C C . VAL A 1 83 ? 15.681 -3.825 -20.927 1.00 95.50 83 VAL A C 1
ATOM 629 O O . VAL A 1 83 ? 16.355 -3.623 -21.931 1.00 95.50 83 VAL A O 1
ATOM 632 N N . VAL A 1 84 ? 14.477 -4.403 -20.984 1.00 95.69 84 VAL A N 1
ATOM 633 C CA . VAL A 1 84 ? 13.816 -4.852 -22.224 1.00 95.69 84 VAL A CA 1
ATOM 634 C C . VAL A 1 84 ? 12.651 -3.938 -22.631 1.00 95.69 84 VAL A C 1
ATOM 636 O O . VAL A 1 84 ? 11.753 -4.351 -23.359 1.00 95.69 84 VAL A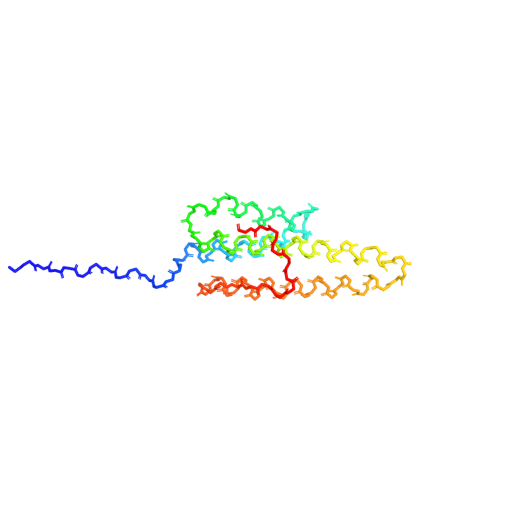 O 1
ATOM 639 N N . LEU A 1 85 ? 12.650 -2.691 -22.145 1.00 94.81 85 LEU A N 1
ATOM 640 C CA . LEU A 1 85 ? 11.696 -1.604 -22.416 1.00 94.81 85 LEU A CA 1
ATOM 641 C C . LEU A 1 85 ? 10.242 -1.821 -21.952 1.00 94.81 85 LEU A C 1
ATOM 643 O O . LEU A 1 85 ? 9.543 -0.839 -21.707 1.00 94.81 85 LEU A O 1
ATOM 647 N N . ILE A 1 86 ? 9.777 -3.058 -21.746 1.00 96.25 86 ILE A N 1
ATOM 648 C CA . ILE A 1 86 ? 8.394 -3.336 -21.310 1.00 96.25 86 ILE A CA 1
ATOM 649 C C . ILE A 1 86 ? 8.082 -2.774 -19.915 1.00 96.25 86 ILE A C 1
ATOM 651 O O . ILE A 1 86 ? 6.951 -2.366 -19.642 1.00 96.25 86 ILE A O 1
ATOM 655 N N . GLY A 1 87 ? 9.096 -2.682 -19.047 1.00 94.81 87 GLY A N 1
ATOM 656 C CA . GLY A 1 87 ? 8.967 -2.098 -17.712 1.00 94.81 87 GLY A CA 1
ATOM 657 C C . GLY A 1 87 ? 8.469 -0.650 -17.718 1.00 94.81 87 GLY A C 1
ATOM 658 O O . GLY A 1 87 ? 7.762 -0.251 -16.795 1.00 94.81 87 GLY A O 1
ATOM 659 N N . LEU A 1 88 ? 8.758 0.113 -18.783 1.00 95.88 88 LEU A N 1
ATOM 660 C CA . LEU A 1 88 ? 8.311 1.503 -18.932 1.00 95.88 88 LEU A CA 1
ATOM 661 C C . LEU A 1 88 ? 6.792 1.622 -19.085 1.00 95.88 88 LEU A C 1
ATOM 663 O O . LEU A 1 88 ? 6.220 2.609 -18.642 1.00 95.88 88 LEU A O 1
ATOM 667 N N . LEU A 1 89 ? 6.133 0.632 -19.693 1.00 96.62 89 LEU A N 1
ATOM 668 C CA . LEU A 1 89 ? 4.673 0.610 -19.817 1.00 96.62 89 LEU A CA 1
ATOM 669 C C . LEU A 1 89 ? 4.024 0.020 -18.561 1.00 96.62 89 LEU A C 1
ATOM 671 O O . LEU A 1 89 ? 3.044 0.563 -18.052 1.00 96.62 89 LEU A O 1
ATOM 675 N N . LEU A 1 90 ? 4.593 -1.067 -18.032 1.00 97.56 90 LEU A N 1
ATOM 676 C CA . LEU A 1 90 ? 4.044 -1.766 -16.868 1.00 97.56 90 LEU A CA 1
ATOM 677 C C . LEU A 1 90 ? 4.054 -0.911 -15.598 1.00 97.56 90 LEU A C 1
ATOM 679 O O . LEU A 1 90 ? 3.106 -0.988 -14.818 1.00 97.56 90 LEU A O 1
ATOM 683 N N . ILE A 1 91 ? 5.067 -0.059 -15.40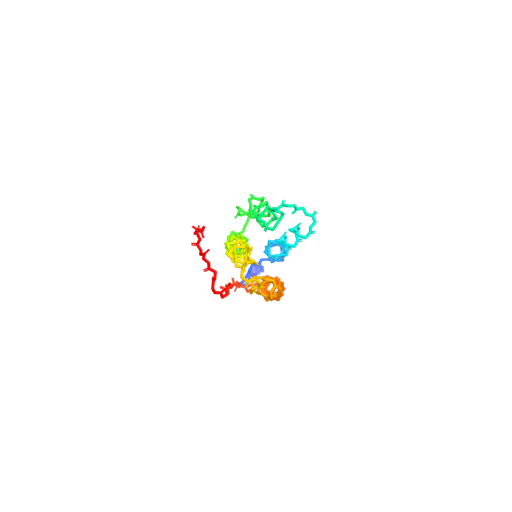4 1.00 97.56 91 ILE A N 1
ATOM 684 C CA . ILE A 1 91 ? 5.135 0.796 -14.212 1.00 97.56 91 ILE A CA 1
ATOM 685 C C . ILE A 1 91 ? 3.927 1.740 -14.110 1.00 97.56 91 ILE A C 1
ATOM 687 O O . ILE A 1 91 ? 3.391 1.926 -13.021 1.00 97.56 91 ILE A O 1
ATOM 691 N N . TRP A 1 92 ? 3.428 2.267 -15.234 1.00 97.50 92 TRP A N 1
ATOM 692 C CA . TRP A 1 92 ? 2.231 3.114 -15.245 1.00 97.50 92 TRP A CA 1
ATOM 693 C C . TRP A 1 92 ? 0.971 2.331 -14.892 1.00 97.50 92 TRP A C 1
ATOM 695 O O . TRP A 1 92 ? 0.133 2.831 -14.144 1.00 97.50 92 TRP A O 1
ATOM 705 N N . VAL A 1 93 ? 0.859 1.089 -15.370 1.00 98.00 93 VAL A N 1
ATOM 706 C CA . VAL A 1 93 ? -0.247 0.193 -15.002 1.00 98.00 93 VAL A CA 1
ATOM 707 C C . VAL A 1 93 ? -0.241 -0.071 -13.496 1.00 98.00 93 VAL A C 1
ATOM 709 O O . VAL A 1 93 ? -1.290 0.020 -12.860 1.00 98.00 93 VAL A O 1
ATOM 712 N N . VAL A 1 94 ? 0.933 -0.330 -12.910 1.00 97.81 94 VAL A N 1
ATOM 713 C CA . VAL A 1 94 ? 1.082 -0.532 -11.461 1.00 97.81 94 VAL A CA 1
ATOM 714 C C . VAL A 1 94 ? 0.710 0.730 -10.683 1.00 97.81 94 VAL A C 1
ATOM 716 O O . VAL A 1 94 ? -0.080 0.638 -9.749 1.00 97.81 94 VAL A O 1
ATOM 719 N N . ILE A 1 95 ? 1.220 1.905 -11.072 1.00 97.56 95 ILE A N 1
ATOM 720 C CA . ILE A 1 95 ? 0.939 3.176 -10.380 1.00 97.56 95 ILE A CA 1
ATOM 721 C C . ILE A 1 95 ? -0.557 3.504 -10.418 1.00 97.56 95 ILE A C 1
ATOM 723 O O . ILE A 1 95 ? -1.151 3.792 -9.380 1.00 97.56 95 ILE A O 1
ATOM 727 N N . ILE A 1 96 ? -1.177 3.444 -11.600 1.00 98.31 96 ILE A N 1
ATOM 728 C CA . ILE A 1 96 ? -2.595 3.781 -11.771 1.00 98.31 96 ILE A CA 1
ATOM 729 C C . ILE A 1 96 ? -3.472 2.759 -11.046 1.00 98.31 96 ILE A C 1
ATOM 731 O O . ILE A 1 96 ? -4.378 3.143 -10.307 1.00 98.31 96 ILE A O 1
ATOM 735 N N . GLY A 1 97 ? -3.187 1.464 -11.210 1.00 98.25 97 GLY A N 1
ATOM 736 C CA . GLY A 1 97 ? -3.908 0.401 -10.515 1.00 98.25 97 GLY A CA 1
ATOM 737 C C . GLY A 1 97 ? -3.811 0.546 -8.997 1.00 98.25 97 GLY A C 1
ATOM 738 O O . GLY A 1 97 ? -4.826 0.457 -8.308 1.00 98.25 97 GLY A O 1
ATOM 739 N N . ALA A 1 98 ? -2.619 0.849 -8.477 1.00 98.06 98 ALA A N 1
ATOM 740 C CA . ALA A 1 98 ? -2.419 1.082 -7.054 1.00 98.06 98 ALA A CA 1
ATOM 741 C C . ALA A 1 98 ? -3.216 2.283 -6.546 1.00 98.06 98 ALA A C 1
ATOM 743 O O . ALA A 1 98 ? -3.919 2.162 -5.546 1.00 98.06 98 ALA A O 1
ATOM 744 N N . LEU A 1 99 ? -3.174 3.405 -7.266 1.00 98.44 99 LEU A N 1
ATOM 745 C CA . LEU A 1 99 ? -3.917 4.609 -6.906 1.00 98.44 99 LEU A CA 1
ATOM 746 C C . LEU A 1 99 ? -5.429 4.352 -6.845 1.00 98.44 99 LEU A C 1
ATOM 748 O O . LEU A 1 99 ? -6.078 4.723 -5.868 1.00 98.44 99 LEU A O 1
ATOM 752 N N . VAL A 1 100 ? -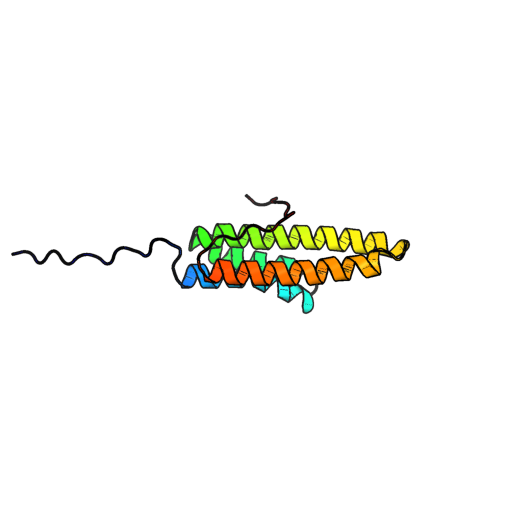5.987 3.679 -7.856 1.00 98.56 100 VAL A N 1
ATOM 753 C CA . VAL A 1 100 ? -7.418 3.336 -7.903 1.00 98.56 100 VAL A CA 1
ATOM 754 C C . VAL A 1 100 ? -7.803 2.453 -6.719 1.00 98.56 100 VAL A C 1
ATOM 756 O O . VAL A 1 100 ? -8.780 2.740 -6.025 1.00 98.56 100 VAL A O 1
ATOM 759 N N . LEU A 1 101 ? -7.026 1.400 -6.452 1.00 98.62 101 LEU A N 1
ATOM 760 C CA . LEU A 1 101 ? -7.313 0.490 -5.348 1.00 98.62 101 LEU A CA 1
ATOM 761 C C . LEU A 1 101 ? -7.197 1.187 -3.986 1.00 98.62 101 LEU A C 1
ATOM 763 O O . LEU A 1 101 ? -8.039 0.946 -3.125 1.00 98.62 101 LEU A O 1
ATOM 767 N N . MET A 1 102 ? -6.220 2.080 -3.798 1.00 98.50 102 MET A N 1
ATOM 768 C CA . MET A 1 102 ? -6.079 2.867 -2.565 1.00 98.50 102 MET A CA 1
ATOM 769 C C . MET A 1 102 ? -7.285 3.765 -2.312 1.00 98.50 102 MET A C 1
ATOM 771 O O . MET A 1 102 ? -7.758 3.845 -1.181 1.00 98.50 102 MET A O 1
ATOM 775 N N . VAL A 1 103 ? -7.811 4.420 -3.352 1.00 98.62 103 VAL A N 1
ATOM 776 C CA . VAL A 1 103 ? -9.015 5.254 -3.229 1.00 98.62 103 VAL A CA 1
ATOM 777 C C . VAL A 1 103 ? -10.229 4.399 -2.865 1.00 98.62 103 VAL A C 1
ATOM 779 O O . VAL A 1 103 ? -10.968 4.759 -1.952 1.00 98.62 103 VAL A O 1
ATOM 782 N N . ILE A 1 104 ? -10.417 3.242 -3.510 1.00 98.75 104 ILE A N 1
ATOM 783 C CA . ILE A 1 104 ? -11.515 2.316 -3.177 1.00 98.75 104 ILE A CA 1
ATOM 784 C C . ILE A 1 104 ? -11.399 1.835 -1.726 1.00 98.75 104 ILE A C 1
ATOM 786 O O . ILE A 1 104 ? -12.394 1.818 -1.001 1.00 98.75 104 ILE A O 1
ATOM 790 N N . ALA A 1 105 ? -10.192 1.460 -1.300 1.00 98.62 105 ALA A N 1
ATOM 791 C CA . ALA A 1 105 ? -9.923 1.017 0.060 1.00 98.62 105 ALA A CA 1
ATOM 792 C C . ALA A 1 105 ? -10.210 2.119 1.083 1.00 98.62 105 ALA A C 1
ATOM 794 O O . ALA A 1 105 ? -10.871 1.866 2.085 1.00 98.62 105 ALA A O 1
ATOM 795 N N . ALA A 1 106 ? -9.775 3.348 0.799 1.00 98.69 106 ALA A N 1
ATOM 796 C CA . ALA A 1 106 ? -10.016 4.513 1.638 1.00 98.69 106 ALA A CA 1
ATOM 797 C C . ALA A 1 106 ? -11.511 4.829 1.773 1.00 98.69 106 ALA A C 1
ATOM 799 O O . ALA A 1 106 ? -11.985 5.043 2.886 1.00 98.69 106 ALA A O 1
ATOM 800 N N . VAL A 1 107 ? -12.264 4.812 0.667 1.00 98.75 107 VAL A N 1
ATOM 801 C CA . VAL A 1 107 ? -13.720 5.032 0.679 1.00 98.75 107 VAL A CA 1
ATOM 802 C C . VAL A 1 107 ? -14.419 3.949 1.498 1.00 98.75 107 VAL A C 1
ATOM 804 O O . VAL A 1 107 ? -15.189 4.274 2.397 1.00 98.75 107 VAL A O 1
ATOM 807 N N . LYS A 1 108 ? -14.098 2.671 1.270 1.00 98.50 108 LYS A N 1
ATOM 808 C CA . LYS A 1 108 ? -14.693 1.560 2.030 1.00 98.50 108 LYS A CA 1
ATOM 809 C C . LYS A 1 108 ? -14.333 1.595 3.513 1.00 98.50 108 LYS A C 1
ATOM 811 O O . LYS A 1 108 ? -15.217 1.438 4.351 1.00 98.50 108 LYS A O 1
ATOM 816 N N . ALA A 1 109 ? -13.077 1.882 3.847 1.00 98.12 109 ALA A N 1
ATOM 817 C CA . ALA A 1 109 ? -12.649 2.058 5.231 1.00 98.12 109 ALA A CA 1
ATOM 818 C C . ALA A 1 109 ? -13.397 3.218 5.902 1.00 98.12 109 ALA A C 1
ATOM 820 O O . ALA A 1 109 ? -13.865 3.090 7.033 1.00 98.12 109 ALA A O 1
ATOM 821 N N . ASN A 1 110 ? -13.598 4.318 5.172 1.00 97.94 110 ASN A N 1
ATOM 822 C CA . ASN A 1 110 ? -14.416 5.429 5.629 1.00 97.94 110 ASN A CA 1
ATOM 823 C C . ASN A 1 110 ? -15.893 5.069 5.757 1.00 97.94 110 ASN A C 1
ATOM 825 O O . ASN A 1 110 ? -16.575 5.735 6.509 1.00 97.94 110 ASN A O 1
ATOM 829 N N . GLU A 1 111 ? -16.417 4.039 5.101 1.00 97.44 111 GLU A N 1
ATOM 830 C CA . GLU A 1 111 ? -17.770 3.503 5.332 1.00 97.44 111 GLU A CA 1
ATOM 831 C C . GLU A 1 111 ? -17.821 2.492 6.495 1.00 97.44 111 GLU A C 1
ATOM 833 O O . GLU A 1 111 ? -18.884 1.955 6.796 1.00 97.44 111 GLU A O 1
ATOM 838 N N . GLY A 1 112 ? -16.689 2.218 7.155 1.00 96.94 112 GLY A N 1
ATOM 839 C CA . GLY A 1 112 ? -16.581 1.180 8.186 1.00 96.94 112 GLY A CA 1
ATOM 840 C C . GLY A 1 112 ? -16.523 -0.240 7.626 1.00 96.94 112 GLY A C 1
ATOM 841 O O . GLY A 1 112 ? -16.682 -1.204 8.371 1.00 96.94 112 GLY A O 1
ATOM 842 N N . GLN A 1 113 ? -16.293 -0.387 6.320 1.00 98.00 113 GLN A N 1
ATOM 843 C CA . GLN A 1 113 ? -16.163 -1.677 5.656 1.00 98.00 113 GLN A CA 1
ATOM 844 C C . GLN A 1 113 ? -14.689 -2.032 5.479 1.00 98.00 113 GLN A C 1
ATOM 846 O O . GLN A 1 113 ? -13.913 -1.279 4.888 1.00 98.00 113 GLN A O 1
ATOM 851 N N . ALA A 1 114 ? -14.307 -3.219 5.944 1.00 97.88 114 ALA A N 1
ATOM 852 C CA . ALA A 1 114 ? -12.961 -3.728 5.731 1.00 97.88 114 ALA A CA 1
ATOM 853 C C . ALA A 1 114 ? -12.718 -3.955 4.232 1.00 97.88 114 ALA A C 1
ATOM 855 O O . ALA A 1 114 ? -13.475 -4.669 3.565 1.00 97.88 114 ALA A O 1
ATOM 856 N N . TYR A 1 115 ? -11.650 -3.368 3.694 1.00 98.44 115 TYR A N 1
ATOM 857 C CA . TYR A 1 115 ? -11.220 -3.641 2.330 1.00 98.44 115 TYR A CA 1
ATOM 858 C C . TYR A 1 115 ? -10.118 -4.692 2.315 1.00 98.44 115 TYR A C 1
ATOM 860 O O . TYR A 1 115 ? -9.296 -4.765 3.225 1.00 98.44 115 TYR A O 1
ATOM 868 N N . ARG A 1 116 ? -10.099 -5.504 1.256 1.00 98.38 116 ARG A N 1
ATOM 869 C CA . ARG A 1 116 ? -9.030 -6.455 0.966 1.00 98.38 116 ARG A CA 1
ATOM 870 C C . ARG A 1 116 ? -8.539 -6.211 -0.444 1.00 98.38 116 ARG A C 1
ATOM 872 O O . ARG A 1 116 ? -9.309 -6.359 -1.393 1.00 98.38 116 ARG A O 1
ATOM 879 N N . TYR A 1 117 ? -7.272 -5.845 -0.575 1.00 98.12 117 TYR A N 1
ATOM 880 C CA . TYR A 1 117 ? -6.693 -5.597 -1.885 1.00 98.12 117 TYR A CA 1
ATOM 881 C C . TYR A 1 117 ? -6.621 -6.907 -2.680 1.00 98.12 117 TYR A C 1
ATOM 883 O O . TYR A 1 117 ? -6.239 -7.951 -2.132 1.00 98.12 117 TYR A O 1
ATOM 891 N N . PRO A 1 118 ? -6.964 -6.885 -3.977 1.00 95.56 118 PRO A N 1
ATOM 892 C CA . PRO A 1 118 ? -6.695 -8.014 -4.851 1.00 95.56 118 PRO A CA 1
ATOM 893 C C . PRO A 1 118 ? -5.178 -8.180 -5.024 1.00 95.56 118 PRO A C 1
ATOM 895 O O . PRO A 1 118 ? -4.435 -7.200 -5.023 1.00 95.56 118 PRO A O 1
ATOM 898 N N . PHE A 1 119 ? -4.720 -9.425 -5.173 1.00 92.50 119 PHE A N 1
ATOM 899 C CA . PHE A 1 119 ? -3.309 -9.779 -5.423 1.00 92.50 119 PHE A CA 1
ATOM 900 C C . PHE A 1 119 ? -2.302 -9.359 -4.338 1.00 92.50 119 PHE A C 1
ATOM 902 O O . PHE A 1 119 ? -1.096 -9.449 -4.555 1.00 92.50 119 PHE A O 1
ATOM 909 N N . VAL A 1 120 ? -2.769 -8.927 -3.164 1.00 96.38 120 VAL A N 1
ATOM 910 C CA . VAL A 1 120 ? -1.890 -8.526 -2.063 1.00 96.38 120 VAL A CA 1
ATOM 911 C C . VAL A 1 120 ? -1.213 -9.724 -1.412 1.00 96.38 120 VAL A C 1
ATOM 913 O O . VAL A 1 120 ? -1.844 -10.738 -1.094 1.00 96.38 120 VAL A O 1
ATOM 916 N N . TRP A 1 121 ? 0.078 -9.573 -1.145 1.00 96.62 121 TRP A N 1
ATOM 917 C CA . TRP A 1 121 ? 0.816 -10.499 -0.308 1.00 96.62 121 TRP A CA 1
ATOM 918 C C . TRP A 1 121 ? 0.748 -10.057 1.158 1.00 96.62 121 TRP A C 1
ATOM 920 O O . TRP A 1 121 ? 1.292 -9.024 1.543 1.00 96.62 121 TRP A O 1
ATOM 930 N N . ARG A 1 122 ? 0.052 -10.844 1.990 1.00 97.25 122 ARG A N 1
ATOM 931 C CA . ARG A 1 122 ? -0.148 -10.558 3.421 1.00 97.25 122 ARG A CA 1
ATOM 932 C C . ARG A 1 122 ? 0.985 -11.130 4.264 1.00 97.25 122 ARG A C 1
ATOM 934 O O . ARG A 1 122 ? 0.872 -12.232 4.800 1.00 97.25 122 ARG A O 1
ATOM 941 N N . VAL A 1 123 ? 2.087 -10.391 4.339 1.00 96.69 123 VAL A N 1
ATOM 942 C CA . VAL A 1 123 ? 3.253 -10.761 5.156 1.00 96.69 123 VAL A CA 1
ATOM 943 C C . VAL A 1 123 ? 2.962 -10.524 6.636 1.00 96.69 123 VAL A C 1
ATOM 945 O O . VAL A 1 123 ? 3.290 -11.355 7.481 1.00 96.69 123 VAL A O 1
ATOM 948 N N . ILE A 1 124 ? 2.305 -9.405 6.938 1.00 95.56 124 ILE A N 1
ATOM 949 C CA . ILE A 1 124 ? 1.884 -9.036 8.287 1.00 95.56 124 ILE A CA 1
ATOM 950 C C . ILE A 1 124 ? 0.488 -9.621 8.537 1.00 95.56 124 ILE A C 1
ATOM 952 O O . ILE A 1 124 ? -0.405 -9.430 7.706 1.00 95.56 124 ILE A O 1
ATOM 956 N N . LYS A 1 125 ? 0.330 -10.339 9.657 1.00 89.00 125 LYS A N 1
ATOM 957 C CA . LYS A 1 125 ? -0.905 -11.012 10.096 1.00 89.00 125 LYS A CA 1
ATOM 958 C C . LYS A 1 125 ? -1.520 -10.292 11.291 1.00 89.00 125 LYS A C 1
ATOM 960 O O . LYS A 1 125 ? -0.752 -9.822 12.156 1.00 89.00 125 LYS A O 1
#

Radius of gyration: 18.06 Å; Cα contacts (8 Å, |Δi|>4): 156; chains: 1; bounding box: 56×24×62 Å

Sequence (125 aa):
MTEDNPQPVPPAGPDEEARKWALIAHLSGLVGFLIPFGSLIGPLLVWQLKKDADPFIDDQGKEALNFQITVAIAGLICVLLMVVLIGLLLIWVVIIGALVLMVIAAVKANEGQAYRYPFVWRVIK

InterPro domains:
  IPR019109 Magnetosome protein MamF/MmsF [PF09685] (17-124)

Secondary structure (DSSP, 8-state):
------PPPPPSS--HHHHHHHHHHHHHGGGGGTSTTHHHHHHHHHHHHHTTT-HHHHHHHHHHHHHHHHHHHHHHHHHHHGGGSTHHHHHHHHHHHHHHHHHHHHHHHHTTPPP--TT------

Organism: NCBI:txid1434072